Protein AF-A0A1D8P679-F1 (afdb_monomer_lite)

Structure (mmCIF, N/CA/C/O backbone):
data_AF-A0A1D8P679-F1
#
_entry.id   AF-A0A1D8P679-F1
#
loop_
_atom_site.group_PDB
_atom_site.id
_atom_site.type_symbol
_atom_site.label_atom_id
_atom_site.label_alt_id
_atom_site.label_comp_id
_atom_site.label_asym_id
_atom_site.label_entity_id
_atom_site.label_seq_id
_atom_site.pdbx_PDB_ins_code
_atom_site.Cartn_x
_atom_site.Cartn_y
_atom_site.Cartn_z
_atom_site.occupancy
_atom_site.B_iso_or_equiv
_atom_site.auth_seq_id
_atom_site.auth_comp_id
_atom_site.auth_asym_id
_atom_site.auth_atom_id
_atom_site.pdbx_PDB_model_num
ATOM 1 N N . MET A 1 1 ? 40.234 19.344 13.575 1.00 52.41 1 MET A N 1
ATOM 2 C CA . MET A 1 1 ? 39.144 19.488 14.568 1.00 52.41 1 MET A CA 1
ATOM 3 C C . MET A 1 1 ? 37.777 19.844 13.942 1.00 52.41 1 MET A C 1
ATOM 5 O O . MET A 1 1 ? 36.831 20.008 14.689 1.00 52.41 1 MET A O 1
ATOM 9 N N . LEU A 1 2 ? 37.634 19.907 12.603 1.00 52.41 2 LEU A N 1
ATOM 10 C CA . LEU A 1 2 ? 36.382 20.294 11.910 1.00 52.41 2 LEU A CA 1
ATOM 11 C C . LEU A 1 2 ? 35.470 19.113 11.501 1.00 52.41 2 LEU A C 1
ATOM 13 O O . LEU A 1 2 ? 34.272 19.292 11.296 1.00 52.41 2 LEU A O 1
ATOM 17 N N . LEU A 1 3 ? 36.013 17.895 11.392 1.00 52.56 3 LEU A N 1
ATOM 18 C CA . LEU A 1 3 ? 35.232 16.717 10.984 1.00 52.56 3 LEU A CA 1
ATOM 19 C C . LEU A 1 3 ? 34.296 16.217 12.100 1.00 52.56 3 LEU A C 1
ATOM 21 O O . LEU A 1 3 ? 33.147 15.879 11.842 1.00 52.56 3 LEU A O 1
ATOM 25 N N . ILE A 1 4 ? 34.772 16.212 13.350 1.00 55.81 4 ILE A N 1
ATOM 26 C CA . ILE A 1 4 ? 34.015 15.701 14.506 1.00 55.81 4 ILE A CA 1
ATOM 27 C C . ILE A 1 4 ? 32.828 16.617 14.840 1.00 55.81 4 ILE A C 1
ATOM 29 O O . ILE A 1 4 ? 31.747 16.127 15.151 1.00 55.81 4 ILE A O 1
ATOM 33 N N . SER A 1 5 ? 32.991 17.939 14.723 1.00 56.28 5 SER A N 1
ATOM 34 C CA . SER A 1 5 ? 31.893 18.892 14.935 1.00 56.28 5 SER A CA 1
ATOM 35 C C . SER A 1 5 ? 30.777 18.737 13.897 1.00 56.28 5 SER A C 1
ATOM 37 O O . SER A 1 5 ? 29.610 18.809 14.263 1.00 56.28 5 SER A O 1
ATOM 39 N N . SER A 1 6 ? 31.130 18.458 12.637 1.00 58.12 6 SER A N 1
ATOM 40 C CA . SER A 1 6 ? 30.176 18.312 11.524 1.00 58.12 6 SER A CA 1
ATOM 41 C C . SER A 1 6 ? 29.391 16.991 11.575 1.00 58.12 6 SER A C 1
ATOM 43 O O . SER A 1 6 ? 28.213 16.946 11.233 1.00 58.12 6 SER A O 1
ATOM 45 N N . ILE A 1 7 ? 30.017 15.905 12.048 1.00 63.03 7 ILE A N 1
ATOM 46 C CA . ILE A 1 7 ? 29.333 14.619 12.283 1.00 63.03 7 ILE A CA 1
ATOM 47 C C . ILE A 1 7 ? 28.370 14.730 13.473 1.00 63.03 7 ILE A C 1
ATOM 49 O O . ILE A 1 7 ? 27.254 14.211 13.427 1.00 63.03 7 ILE A O 1
ATOM 53 N N . ASN A 1 8 ? 28.777 15.444 14.526 1.00 63.94 8 ASN A N 1
ATOM 54 C CA . ASN A 1 8 ? 27.936 15.658 15.700 1.00 63.94 8 ASN A CA 1
ATOM 55 C C . ASN A 1 8 ? 26.718 16.543 15.392 1.00 63.94 8 ASN A C 1
ATOM 57 O O . ASN A 1 8 ? 25.642 16.250 15.910 1.00 63.94 8 ASN A O 1
ATOM 61 N N . SER A 1 9 ? 26.851 17.566 14.538 1.00 62.34 9 SER A N 1
ATOM 62 C CA . SER A 1 9 ? 25.707 18.383 14.107 1.00 62.34 9 SER A CA 1
ATOM 63 C C . SER A 1 9 ? 24.741 17.590 13.224 1.00 62.34 9 SER A C 1
ATOM 65 O O . SER A 1 9 ? 23.558 17.543 13.533 1.00 62.34 9 SER A O 1
ATOM 67 N N . PHE A 1 10 ? 25.238 16.844 12.227 1.00 71.44 10 PHE A N 1
ATOM 68 C CA . PHE A 1 10 ? 24.392 15.998 11.370 1.00 71.44 10 PHE A CA 1
ATOM 69 C C . PHE A 1 10 ? 23.606 14.946 12.172 1.00 71.44 10 PHE A C 1
ATOM 71 O O . PHE A 1 10 ? 22.424 14.712 11.930 1.00 71.44 10 PHE A O 1
ATOM 78 N N . SER A 1 11 ? 24.245 14.331 13.174 1.00 77.69 11 SER A N 1
ATOM 79 C CA . SER A 1 11 ? 23.588 13.374 14.071 1.00 77.69 11 SER A CA 1
ATOM 80 C C . SER A 1 11 ? 22.475 14.012 14.912 1.00 77.69 11 SER A C 1
ATOM 82 O O . SER A 1 11 ? 21.467 13.362 15.190 1.00 77.69 11 SER A O 1
ATOM 84 N N . GLN A 1 12 ? 22.639 15.271 15.330 1.00 77.00 12 GLN A N 1
ATOM 85 C CA . GLN A 1 12 ? 21.611 16.000 16.074 1.00 77.00 12 GLN A CA 1
ATOM 86 C C . GLN A 1 12 ? 20.456 16.442 15.174 1.00 77.00 12 GLN A C 1
ATOM 88 O O . GLN A 1 12 ? 19.304 16.238 15.553 1.00 77.00 12 GLN A O 1
ATOM 93 N N . ASP A 1 13 ? 20.753 16.950 13.978 1.00 85.31 13 ASP A N 1
ATOM 94 C CA . ASP A 1 13 ? 19.744 17.360 12.998 1.00 85.31 13 ASP A CA 1
ATOM 95 C C . ASP A 1 13 ? 18.873 16.170 12.579 1.00 85.31 13 ASP A C 1
ATOM 97 O O . ASP A 1 13 ? 17.646 16.256 12.582 1.00 85.31 13 ASP A O 1
ATOM 101 N N . PHE A 1 14 ? 19.486 15.008 12.335 1.00 84.81 14 PHE A N 1
ATOM 102 C CA . PHE A 1 14 ? 18.755 13.782 12.018 1.00 84.81 14 PHE A CA 1
ATOM 103 C C . PHE A 1 14 ? 17.828 13.337 13.160 1.00 84.81 14 PHE A C 1
ATOM 105 O O . PHE A 1 14 ? 16.678 12.973 12.922 1.00 84.81 14 PHE A O 1
ATOM 112 N N . LYS A 1 15 ? 18.289 13.411 14.416 1.00 88.31 15 LYS A N 1
ATOM 113 C CA . LYS A 1 15 ? 17.450 13.100 15.587 1.00 88.31 15 LYS A CA 1
ATOM 114 C C . LYS A 1 15 ? 16.290 14.081 15.740 1.00 88.31 15 LYS A C 1
ATOM 116 O O . LYS A 1 15 ? 15.195 13.661 16.106 1.00 88.31 15 LYS A O 1
ATOM 121 N N . ALA A 1 16 ? 16.519 15.366 15.473 1.00 88.94 16 ALA A N 1
ATOM 122 C CA . ALA A 1 16 ? 15.469 16.378 15.499 1.00 88.94 16 ALA A CA 1
ATOM 123 C C . ALA A 1 16 ? 14.417 16.111 14.411 1.00 88.94 16 ALA A C 1
ATOM 125 O O . ALA A 1 16 ? 13.231 16.079 14.724 1.00 88.94 16 ALA A O 1
ATOM 126 N N . MET A 1 17 ? 14.849 15.807 13.181 1.00 90.62 17 MET A N 1
ATOM 127 C CA . MET A 1 17 ? 13.956 15.435 12.078 1.00 90.62 17 MET A CA 1
ATOM 128 C C . MET A 1 17 ? 13.136 14.177 12.385 1.00 90.62 17 MET A C 1
ATOM 130 O O . MET A 1 17 ? 11.937 14.147 12.123 1.00 90.62 17 MET A O 1
ATOM 134 N N . GLN A 1 18 ? 13.755 13.142 12.965 1.00 88.88 18 GLN A N 1
ATOM 135 C CA . GLN A 1 18 ? 13.038 11.932 13.381 1.00 88.88 18 GLN A CA 1
ATOM 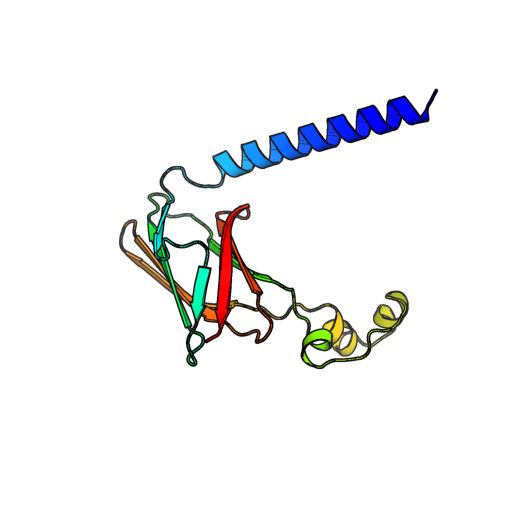136 C C . GLN A 1 18 ? 11.985 12.233 14.445 1.00 88.88 18 GLN A C 1
ATOM 138 O O . GLN A 1 18 ? 10.858 11.755 14.359 1.00 88.88 18 GLN A O 1
ATOM 143 N N . LYS A 1 19 ? 12.342 13.040 15.446 1.00 92.81 19 LYS A N 1
ATOM 144 C CA . LYS A 1 19 ? 11.415 13.425 16.506 1.00 92.81 19 LYS A CA 1
ATOM 145 C C . LYS A 1 19 ? 10.223 14.206 15.947 1.00 92.81 19 LYS A C 1
ATOM 147 O O . LYS A 1 19 ? 9.087 13.874 16.265 1.00 92.81 19 LYS A O 1
ATOM 152 N N . GLU A 1 20 ? 10.480 15.194 15.095 1.00 92.69 20 GLU A N 1
ATOM 153 C CA . GLU A 1 20 ? 9.439 15.981 14.426 1.00 92.69 20 GLU A CA 1
ATOM 154 C C . GLU A 1 20 ? 8.521 15.093 13.571 1.00 92.69 20 GLU A C 1
ATOM 156 O O . GLU A 1 20 ? 7.303 15.269 13.578 1.00 92.69 20 GLU A O 1
ATOM 161 N N . TYR A 1 21 ? 9.087 14.109 12.867 1.00 91.25 21 TYR A N 1
ATOM 162 C CA . TYR A 1 21 ? 8.316 13.137 12.094 1.00 91.25 21 TYR A CA 1
ATOM 163 C C . TYR A 1 21 ? 7.369 12.314 12.979 1.00 91.25 21 TYR A C 1
ATOM 165 O O . TYR A 1 21 ? 6.185 12.203 12.662 1.00 91.25 21 TYR A O 1
ATOM 173 N N . GLU A 1 22 ? 7.855 11.775 14.100 1.00 91.06 22 GLU A N 1
ATOM 174 C CA . GLU A 1 22 ? 7.030 10.988 15.026 1.00 91.06 22 GLU A CA 1
ATOM 175 C C . GLU A 1 22 ? 5.941 11.832 15.707 1.00 91.06 22 GLU A C 1
ATOM 177 O O . GLU A 1 22 ? 4.813 11.366 15.877 1.00 91.06 22 GLU A O 1
ATOM 182 N N . GLU A 1 23 ? 6.237 13.089 16.049 1.00 93.88 23 GLU A N 1
ATOM 183 C CA . GLU A 1 23 ? 5.246 14.029 16.590 1.00 93.88 23 GLU A CA 1
ATOM 184 C C . GLU A 1 23 ? 4.129 14.295 15.571 1.00 93.88 23 GLU A C 1
ATOM 186 O O . GLU A 1 23 ? 2.950 14.119 15.884 1.00 93.88 23 GLU A O 1
ATOM 191 N N . ARG A 1 24 ? 4.485 14.604 14.318 1.00 93.12 24 ARG A N 1
ATOM 192 C CA . ARG A 1 24 ? 3.499 14.814 13.248 1.00 93.12 24 ARG A CA 1
ATOM 193 C C . ARG A 1 24 ? 2.698 13.557 12.932 1.00 93.12 24 ARG A C 1
ATOM 195 O O . ARG A 1 24 ? 1.499 13.650 12.686 1.00 93.12 24 ARG A O 1
ATOM 202 N N . LYS A 1 25 ? 3.327 12.381 12.962 1.00 92.25 25 LYS A N 1
ATOM 203 C CA . LYS A 1 25 ? 2.645 11.093 12.790 1.00 92.25 25 LYS A CA 1
ATOM 204 C C . LYS A 1 25 ? 1.595 10.869 13.879 1.00 92.25 25 LYS A C 1
ATOM 206 O O . LYS A 1 25 ? 0.472 10.473 13.572 1.00 92.25 25 LYS A O 1
ATOM 211 N N . ALA A 1 26 ? 1.944 11.133 15.139 1.00 90.56 26 ALA A N 1
ATOM 212 C CA . ALA A 1 26 ? 1.036 10.970 16.273 1.00 90.56 26 ALA A CA 1
ATOM 213 C C . ALA A 1 26 ? -0.169 11.928 16.223 1.00 90.56 26 ALA A C 1
ATOM 215 O O . ALA A 1 26 ? -1.235 11.598 16.746 1.00 90.56 26 ALA A O 1
ATOM 216 N N . GLU A 1 27 ? -0.008 13.097 15.601 1.00 91.56 27 GLU A N 1
ATOM 217 C CA . GLU A 1 27 ? -1.092 14.050 15.345 1.00 91.56 27 GLU A CA 1
ATOM 218 C C . GLU A 1 27 ? -1.937 13.664 14.123 1.00 91.56 27 GLU A C 1
ATOM 220 O O . GLU A 1 27 ? -3.163 13.774 14.161 1.00 91.56 27 GLU A O 1
ATOM 225 N N . ALA A 1 28 ? -1.294 13.201 13.048 1.00 92.00 28 ALA A N 1
ATOM 226 C CA . ALA A 1 28 ? -1.943 12.902 11.777 1.00 92.00 28 ALA A CA 1
ATOM 227 C C . ALA A 1 28 ? -2.783 11.623 11.815 1.00 92.00 28 ALA A C 1
ATOM 229 O O . ALA A 1 28 ? -3.809 11.553 11.141 1.00 92.00 28 ALA A O 1
ATOM 230 N N . ILE A 1 29 ? -2.370 10.608 12.576 1.00 92.94 29 ILE A N 1
ATOM 231 C CA . ILE A 1 29 ? -3.108 9.349 12.692 1.00 92.94 29 ILE A CA 1
ATOM 232 C C . ILE A 1 29 ? -4.120 9.479 13.839 1.00 92.94 29 ILE A C 1
ATOM 234 O O . ILE A 1 29 ? -3.713 9.570 15.002 1.00 92.94 29 ILE A O 1
ATOM 238 N N . PRO A 1 30 ? -5.441 9.449 13.569 1.00 92.38 30 PRO A N 1
ATOM 239 C CA . PRO A 1 30 ? -6.428 9.613 14.626 1.00 92.38 30 PRO A CA 1
ATOM 240 C C . PRO A 1 30 ? -6.274 8.536 15.697 1.00 92.38 30 PRO A C 1
ATOM 242 O O . PRO A 1 30 ? -6.222 7.348 15.394 1.00 92.38 30 PRO A O 1
ATOM 245 N N . LYS A 1 31 ? -6.303 8.924 16.976 1.00 91.38 31 LYS A N 1
ATOM 246 C CA . LYS A 1 31 ? -6.208 7.976 18.108 1.00 91.38 31 LYS A CA 1
ATOM 247 C C . LYS A 1 31 ? -7.314 6.913 18.117 1.00 91.38 31 LYS A C 1
ATOM 249 O O . LYS A 1 31 ? -7.178 5.876 18.760 1.00 91.38 31 LYS A O 1
ATOM 254 N N . SER A 1 32 ? -8.430 7.195 17.445 1.00 92.56 32 SER A N 1
ATOM 255 C CA . SER A 1 32 ? -9.547 6.267 17.267 1.00 92.56 32 SER A CA 1
ATOM 256 C C . SER A 1 32 ? -9.305 5.227 16.170 1.00 92.56 32 SER A C 1
ATOM 258 O O . SER A 1 32 ? -10.037 4.241 16.132 1.00 92.56 32 SER A O 1
ATOM 260 N N . PHE A 1 33 ? -8.307 5.433 15.302 1.00 94.94 33 PHE A N 1
ATOM 261 C CA . PHE A 1 33 ? -8.000 4.551 14.187 1.00 94.94 33 PHE A CA 1
ATOM 262 C C . PHE A 1 33 ? -7.457 3.209 14.681 1.00 94.94 33 PHE A C 1
ATOM 264 O O . PHE A 1 33 ? -6.464 3.152 15.413 1.00 94.94 33 PHE A O 1
ATOM 271 N N . LYS A 1 34 ? -8.103 2.119 14.267 1.00 95.31 34 LYS A N 1
ATOM 272 C CA . LYS A 1 34 ? -7.653 0.752 14.537 1.00 95.31 34 LYS A CA 1
ATOM 273 C C . LYS A 1 34 ? -7.961 -0.152 13.357 1.00 95.31 34 LYS A C 1
ATOM 275 O O . LYS A 1 34 ? -9.013 -0.030 12.736 1.00 95.31 34 LYS A O 1
ATOM 280 N N . ILE A 1 35 ? -7.075 -1.108 13.115 1.00 96.31 35 ILE A N 1
ATOM 281 C CA . ILE A 1 35 ? -7.328 -2.218 12.197 1.00 96.31 35 ILE A CA 1
ATOM 282 C C . ILE A 1 35 ? -8.086 -3.305 12.960 1.00 96.31 35 ILE A C 1
ATOM 284 O O . ILE A 1 35 ? -7.710 -3.663 14.076 1.00 96.31 35 ILE A O 1
ATOM 288 N N . ILE A 1 36 ? -9.166 -3.795 12.362 1.00 96.31 36 ILE A N 1
ATOM 289 C CA . ILE A 1 36 ? -9.969 -4.923 12.845 1.00 96.31 36 ILE A CA 1
ATOM 290 C C . ILE A 1 36 ? -9.482 -6.213 12.176 1.00 96.31 36 ILE A C 1
ATOM 292 O O . ILE A 1 36 ? -9.319 -7.230 12.846 1.00 96.31 36 ILE A O 1
ATOM 296 N N . SER A 1 37 ? -9.227 -6.160 10.866 1.00 94.56 37 SER A N 1
ATOM 297 C CA . SER A 1 37 ? -8.736 -7.284 10.068 1.00 94.56 37 SER A CA 1
ATOM 298 C C . SER A 1 37 ? -7.845 -6.773 8.923 1.00 94.56 37 SER A C 1
ATOM 300 O O . SER A 1 37 ? -8.182 -5.746 8.335 1.00 94.56 37 SER A O 1
ATOM 302 N N . PRO A 1 38 ? -6.727 -7.440 8.592 1.00 92.62 38 PRO A N 1
ATOM 303 C CA . PRO A 1 38 ? -6.183 -8.622 9.265 1.00 92.62 38 PRO A CA 1
ATOM 304 C C . PRO A 1 38 ? -5.617 -8.290 10.658 1.00 92.62 38 PRO A C 1
ATOM 306 O O . PRO A 1 38 ? -5.118 -7.193 10.917 1.00 92.62 38 PRO A O 1
ATOM 309 N N . ILE A 1 39 ? -5.665 -9.268 11.564 1.00 90.75 39 ILE A N 1
ATOM 310 C CA . ILE A 1 39 ? -5.022 -9.164 12.888 1.00 90.75 39 ILE A CA 1
ATOM 311 C C . ILE A 1 39 ? -3.508 -9.390 12.766 1.00 90.75 39 ILE A C 1
ATOM 313 O O . ILE A 1 39 ? -2.716 -8.787 13.487 1.00 90.75 39 ILE A O 1
ATOM 317 N N . GLN A 1 40 ? -3.117 -10.266 11.843 1.00 91.50 40 GLN A N 1
ATOM 318 C CA . GLN A 1 40 ? -1.733 -10.655 11.597 1.00 91.50 40 GLN A CA 1
ATOM 319 C C . GLN A 1 40 ? -0.985 -9.558 10.824 1.00 91.50 40 GLN A C 1
ATOM 321 O O . GLN A 1 40 ? -1.589 -8.653 10.249 1.00 91.50 40 GLN A O 1
ATOM 326 N N . ASP A 1 41 ? 0.344 -9.641 10.805 1.00 92.19 41 ASP A N 1
ATOM 327 C CA . ASP A 1 41 ? 1.213 -8.702 10.076 1.00 92.19 41 ASP A CA 1
ATOM 328 C C . ASP A 1 41 ? 1.437 -9.124 8.613 1.00 92.19 41 ASP A C 1
ATOM 330 O O . ASP A 1 41 ? 2.356 -8.652 7.945 1.00 92.19 41 ASP A O 1
ATOM 334 N N . PHE A 1 42 ? 0.596 -10.026 8.106 1.00 94.00 42 PHE A N 1
ATOM 335 C CA . PHE A 1 42 ? 0.611 -10.477 6.724 1.00 94.00 42 PHE A CA 1
ATOM 336 C C . PHE A 1 42 ? -0.806 -10.632 6.167 1.00 94.00 42 PHE A C 1
ATOM 338 O O . PHE A 1 42 ? -1.773 -10.780 6.916 1.00 94.00 42 PHE A O 1
ATOM 345 N N . ILE A 1 43 ? -0.899 -10.603 4.842 1.00 94.25 43 ILE A N 1
ATOM 346 C CA . ILE A 1 43 ? -2.089 -10.917 4.059 1.00 94.25 43 ILE A CA 1
ATOM 347 C C . ILE A 1 43 ? -1.788 -12.180 3.250 1.00 94.25 43 ILE A C 1
ATOM 349 O O . ILE A 1 43 ? -0.799 -12.220 2.516 1.00 94.25 43 ILE A O 1
ATOM 353 N N . LEU A 1 44 ? -2.652 -13.187 3.382 1.00 91.06 44 LEU A N 1
ATOM 354 C CA . LEU A 1 44 ? -2.715 -14.314 2.452 1.00 91.06 44 LEU A CA 1
ATOM 355 C C . LEU A 1 44 ? -3.541 -13.884 1.244 1.00 91.06 44 LEU A C 1
ATOM 357 O O . LEU A 1 44 ? -4.636 -13.340 1.406 1.00 91.06 44 LEU A O 1
ATOM 361 N N . VAL A 1 45 ? -2.995 -14.098 0.056 1.00 91.44 45 VAL A N 1
ATOM 362 C CA . VAL A 1 45 ? -3.598 -13.696 -1.207 1.00 91.44 45 VAL A CA 1
ATOM 363 C C . VAL A 1 45 ? -3.726 -14.936 -2.078 1.00 91.44 45 VAL A C 1
ATOM 365 O O . VAL A 1 45 ? -2.718 -15.510 -2.479 1.00 91.44 45 VAL A O 1
ATOM 368 N N . ASP A 1 46 ? -4.967 -15.323 -2.355 1.00 90.31 46 ASP A N 1
ATOM 369 C CA . ASP A 1 46 ? -5.291 -16.478 -3.193 1.00 90.31 46 ASP A CA 1
ATOM 370 C C . ASP A 1 46 ? -5.118 -16.178 -4.698 1.00 90.31 46 ASP A C 1
ATOM 372 O O . ASP A 1 46 ? -4.729 -15.077 -5.107 1.00 90.31 46 ASP A O 1
ATOM 376 N N . GLU A 1 47 ? -5.480 -17.144 -5.547 1.00 89.75 47 GLU A N 1
ATOM 377 C CA . GLU A 1 47 ? -5.422 -17.025 -7.011 1.00 89.75 47 GLU A CA 1
ATOM 378 C C . GLU A 1 47 ? -6.222 -15.830 -7.572 1.00 89.75 47 GLU A C 1
ATOM 380 O O . GLU A 1 47 ? -5.907 -15.315 -8.649 1.00 89.75 47 GLU A O 1
ATOM 385 N N . THR A 1 48 ? -7.248 -15.342 -6.860 1.00 92.69 48 THR A N 1
ATOM 386 C CA . THR A 1 48 ? -8.018 -14.152 -7.276 1.00 92.69 48 THR A CA 1
ATOM 387 C C . THR A 1 48 ? -7.226 -12.861 -7.094 1.00 92.69 48 THR A C 1
ATOM 389 O O . THR A 1 48 ? -7.534 -11.828 -7.702 1.00 92.69 48 THR A O 1
ATOM 392 N N . ARG A 1 49 ? -6.173 -12.932 -6.280 1.00 93.94 49 ARG A N 1
ATOM 393 C CA . ARG A 1 49 ? -5.286 -11.843 -5.899 1.00 93.94 49 ARG A CA 1
ATOM 394 C C . ARG A 1 49 ? -5.962 -10.727 -5.118 1.00 93.94 49 ARG A C 1
ATOM 396 O O . ARG A 1 49 ? -5.467 -9.600 -5.107 1.00 93.94 49 ARG A O 1
ATOM 403 N N . THR A 1 50 ? -7.101 -11.010 -4.494 1.00 95.25 50 THR A N 1
ATOM 404 C CA . THR A 1 50 ? -7.874 -10.019 -3.744 1.00 95.25 50 THR A CA 1
ATOM 405 C C . THR A 1 50 ? -7.709 -10.192 -2.242 1.00 95.25 50 THR A C 1
ATOM 407 O O . THR A 1 50 ? -7.452 -11.284 -1.746 1.00 95.25 50 THR A O 1
ATOM 410 N N . PHE A 1 51 ? -7.829 -9.091 -1.506 1.00 95.56 51 PHE A N 1
ATOM 411 C CA . PHE A 1 51 ? -7.815 -9.097 -0.050 1.00 95.56 51 PHE A CA 1
ATOM 412 C C . PHE A 1 51 ? -8.666 -7.958 0.509 1.00 95.56 51 PHE A C 1
ATOM 414 O O . PHE A 1 51 ? -9.027 -7.009 -0.193 1.00 95.56 51 PHE A O 1
ATOM 421 N N . THR A 1 52 ? -8.994 -8.065 1.795 1.00 96.56 52 THR A N 1
ATOM 422 C CA . THR A 1 52 ? -9.824 -7.089 2.506 1.00 96.56 52 THR A CA 1
ATOM 423 C C . THR A 1 52 ? -9.095 -6.559 3.733 1.00 96.56 52 THR A C 1
ATOM 425 O O . THR A 1 52 ? -8.520 -7.335 4.497 1.00 96.56 52 THR A O 1
ATOM 428 N N . ILE A 1 53 ? -9.153 -5.243 3.943 1.00 97.06 53 ILE A N 1
ATOM 429 C CA . ILE A 1 53 ? -8.736 -4.595 5.190 1.00 97.06 53 ILE A CA 1
ATOM 430 C C . ILE A 1 53 ? -9.966 -3.960 5.831 1.00 97.06 53 ILE A C 1
ATOM 432 O O . ILE A 1 53 ? -10.613 -3.097 5.241 1.00 97.06 53 ILE A O 1
ATOM 436 N N . GLU A 1 54 ? -10.266 -4.360 7.061 1.00 97.12 54 GLU A N 1
ATOM 437 C CA . GLU A 1 54 ? -11.320 -3.772 7.877 1.00 97.12 54 GLU A CA 1
ATOM 438 C C . GLU A 1 54 ? -10.721 -2.911 8.984 1.00 97.12 54 GLU A C 1
ATOM 440 O O . GLU A 1 54 ? -9.813 -3.326 9.706 1.00 97.12 54 GLU A O 1
ATOM 445 N N . MET A 1 55 ? -11.259 -1.709 9.147 1.00 96.31 55 MET A N 1
ATOM 446 C CA . MET A 1 55 ? -10.776 -0.696 10.077 1.00 96.31 55 MET A CA 1
ATOM 447 C C . MET A 1 55 ? -11.944 -0.017 10.785 1.00 96.31 55 MET A C 1
ATOM 449 O O . MET A 1 55 ? -13.083 -0.034 10.318 1.00 96.31 55 MET A O 1
ATOM 453 N N . VAL A 1 56 ? -11.641 0.632 11.904 1.00 96.25 56 VAL A N 1
ATOM 454 C CA . VAL A 1 56 ? -12.540 1.562 12.585 1.00 96.25 56 VAL A CA 1
ATOM 455 C C . VAL A 1 56 ? -11.854 2.909 12.758 1.00 96.25 56 VAL A C 1
ATOM 457 O O . VAL A 1 56 ? -10.694 2.969 13.159 1.00 96.25 56 VAL A O 1
ATOM 460 N N . CYS A 1 57 ? -12.570 3.993 12.474 1.00 93.69 57 CYS A N 1
ATOM 461 C CA . CYS A 1 57 ? -12.133 5.354 12.746 1.00 93.69 57 CYS A CA 1
ATOM 462 C C . CYS A 1 57 ? -13.338 6.260 13.017 1.00 93.69 57 CYS A C 1
ATOM 464 O O . CYS A 1 57 ? -14.355 6.173 12.336 1.00 93.69 57 CYS A O 1
ATOM 466 N N . LEU A 1 58 ? -13.225 7.136 14.017 1.00 91.00 58 LEU A N 1
ATOM 467 C CA . LEU A 1 58 ? -14.264 8.135 14.306 1.00 91.00 58 LEU A CA 1
ATOM 468 C C . LEU A 1 58 ? -14.115 9.409 13.467 1.00 91.00 58 LEU A C 1
ATOM 470 O O . LEU A 1 58 ? -15.041 10.212 13.423 1.00 91.00 58 LEU A O 1
ATOM 474 N N . ASP A 1 59 ? -12.954 9.613 12.846 1.00 87.38 59 ASP A N 1
ATOM 475 C CA . ASP A 1 59 ? -12.703 10.777 12.007 1.00 87.38 59 ASP A CA 1
ATOM 476 C C . ASP A 1 59 ? -13.215 10.507 10.578 1.00 87.38 59 ASP A C 1
ATOM 478 O O . ASP A 1 59 ? -12.743 9.573 9.921 1.00 87.38 59 ASP A O 1
ATOM 482 N N . PRO A 1 60 ? -14.185 11.289 10.072 1.00 78.06 60 PRO A N 1
ATOM 483 C CA . PRO A 1 60 ? -14.718 11.096 8.726 1.00 78.06 60 PRO A CA 1
ATOM 484 C C . PRO A 1 60 ? -13.730 11.486 7.612 1.00 78.06 60 PRO A C 1
ATOM 486 O O . PRO A 1 60 ? -13.892 11.026 6.477 1.00 78.06 60 PRO A O 1
ATOM 489 N N . ASN A 1 61 ? -12.712 12.299 7.916 1.00 85.19 61 ASN A N 1
ATOM 490 C CA . ASN A 1 61 ? -11.824 12.933 6.936 1.00 85.19 61 ASN A CA 1
ATOM 491 C C . ASN A 1 61 ? -10.481 12.214 6.755 1.00 85.19 61 ASN A C 1
ATOM 493 O O . ASN A 1 61 ? -9.529 12.810 6.252 1.00 85.19 61 ASN A O 1
ATOM 497 N N . ILE A 1 62 ? -10.381 10.940 7.140 1.00 89.75 62 ILE A N 1
ATOM 498 C CA . ILE A 1 62 ? -9.127 10.207 6.965 1.00 89.75 62 ILE A CA 1
ATOM 499 C C . ILE A 1 62 ? -8.844 9.889 5.497 1.00 89.75 62 ILE A C 1
ATOM 501 O O . ILE A 1 62 ? -9.720 9.427 4.755 1.00 89.75 62 ILE A O 1
ATOM 505 N N . SER A 1 63 ? -7.589 10.094 5.111 1.00 92.62 63 SER A N 1
ATOM 506 C CA . SER A 1 63 ? -7.008 9.574 3.881 1.00 92.62 63 SER A CA 1
ATOM 507 C C . SER A 1 63 ? -6.337 8.236 4.169 1.00 92.62 63 SER A C 1
ATOM 509 O O . SER A 1 63 ? -5.578 8.124 5.135 1.00 92.62 63 SER A O 1
ATOM 511 N N . ILE A 1 64 ? -6.620 7.237 3.334 1.00 94.00 64 ILE A N 1
ATOM 512 C CA . ILE A 1 64 ? -6.031 5.900 3.417 1.00 94.00 64 ILE A CA 1
ATOM 513 C C . ILE A 1 64 ? -5.374 5.590 2.081 1.00 94.00 64 ILE A C 1
ATOM 515 O O . ILE A 1 64 ? -6.005 5.736 1.034 1.00 94.00 64 ILE A O 1
ATOM 519 N N . LEU A 1 65 ? -4.125 5.140 2.125 1.00 94.50 65 LEU A N 1
ATOM 520 C CA . LEU A 1 65 ? -3.359 4.754 0.950 1.00 94.50 65 LEU A CA 1
ATOM 521 C C . LEU A 1 65 ? -2.686 3.400 1.183 1.00 94.50 65 LEU A C 1
ATOM 523 O O . LEU A 1 65 ? -2.214 3.112 2.282 1.00 94.50 65 LEU A O 1
ATOM 527 N N . LEU A 1 66 ? -2.651 2.577 0.135 1.00 95.06 66 LEU A N 1
ATOM 528 C CA . LEU A 1 66 ? -1.923 1.312 0.109 1.00 95.06 66 LEU A CA 1
ATOM 529 C C . LEU A 1 66 ? -0.734 1.457 -0.842 1.00 95.06 66 LEU A C 1
ATOM 531 O O . LEU A 1 66 ? -0.928 1.700 -2.034 1.00 95.06 66 LEU A O 1
ATOM 535 N N . LEU A 1 67 ? 0.486 1.322 -0.323 1.00 92.19 67 LEU A N 1
ATOM 536 C CA . LEU A 1 67 ? 1.721 1.430 -1.105 1.00 92.19 67 LEU A CA 1
ATOM 537 C C . LEU A 1 67 ? 2.469 0.105 -1.085 1.00 92.19 67 LEU A C 1
ATOM 539 O O . LEU A 1 67 ? 2.988 -0.282 -0.045 1.00 92.19 67 LEU A O 1
ATOM 543 N N . GLY A 1 68 ? 2.508 -0.590 -2.220 1.00 92.69 68 GLY A N 1
ATOM 544 C CA . GLY A 1 68 ? 3.183 -1.882 -2.341 1.00 92.69 68 GLY A CA 1
ATOM 545 C C . GLY A 1 68 ? 4.669 -1.775 -2.682 1.00 92.69 68 GLY A C 1
ATOM 546 O O . GLY A 1 68 ? 5.086 -0.867 -3.402 1.00 92.69 68 GLY A O 1
ATOM 547 N N . PHE A 1 69 ? 5.434 -2.745 -2.187 1.00 90.75 69 PHE A N 1
ATOM 548 C CA . PHE A 1 69 ? 6.876 -2.888 -2.344 1.00 90.75 69 PHE A CA 1
ATOM 549 C C . PHE A 1 69 ? 7.231 -4.333 -2.734 1.00 90.75 69 PHE A C 1
ATOM 551 O O . PHE A 1 69 ? 6.547 -5.257 -2.293 1.00 90.75 69 PHE A O 1
ATOM 558 N N . P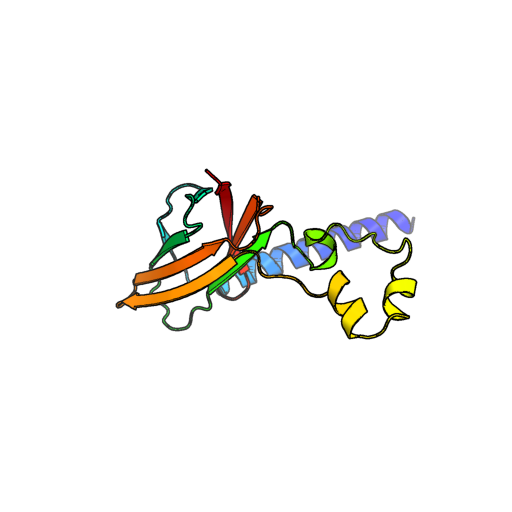RO A 1 70 ? 8.308 -4.552 -3.506 1.00 89.75 70 PRO A N 1
ATOM 559 C CA . PRO A 1 70 ? 9.157 -3.546 -4.138 1.00 89.75 70 PRO A CA 1
ATOM 560 C C . PRO A 1 70 ? 8.409 -2.708 -5.183 1.00 89.75 70 PRO A C 1
ATOM 562 O O . PRO A 1 70 ? 7.394 -3.116 -5.749 1.00 89.75 70 PRO A O 1
ATOM 565 N N . TYR A 1 71 ? 8.918 -1.499 -5.416 1.00 86.06 71 TYR A N 1
ATOM 566 C CA . TYR A 1 71 ? 8.397 -0.624 -6.456 1.00 86.06 71 TYR A CA 1
ATOM 567 C C . TYR A 1 71 ? 8.745 -1.181 -7.834 1.00 86.06 71 TYR A C 1
ATOM 569 O O . TYR A 1 71 ? 9.919 -1.359 -8.164 1.00 86.06 71 TYR A O 1
ATOM 577 N N . GLU A 1 72 ? 7.728 -1.391 -8.662 1.00 86.19 72 GLU A N 1
ATOM 578 C CA . GLU A 1 72 ? 7.916 -1.850 -10.031 1.00 86.19 72 GLU A CA 1
ATOM 579 C C . GLU A 1 72 ? 7.704 -0.722 -11.033 1.00 86.19 72 GLU A C 1
ATOM 581 O O . GLU A 1 72 ? 6.836 0.135 -10.884 1.00 86.19 72 GLU A O 1
ATOM 586 N N . THR A 1 73 ? 8.494 -0.749 -12.099 1.00 89.31 73 THR A N 1
ATOM 587 C CA . THR A 1 73 ? 8.275 0.052 -13.307 1.00 89.31 73 THR A CA 1
ATOM 588 C C . THR A 1 73 ? 7.998 -0.889 -14.469 1.00 89.31 73 THR A C 1
ATOM 590 O O . THR A 1 73 ? 8.191 -2.102 -14.353 1.00 89.31 73 THR A O 1
ATOM 593 N N . TYR A 1 74 ? 7.587 -0.351 -15.617 1.00 86.19 74 TYR A N 1
ATOM 594 C CA . TYR A 1 74 ? 7.469 -1.163 -16.829 1.00 86.19 74 TYR A CA 1
ATOM 595 C C . TYR A 1 74 ? 8.794 -1.867 -17.155 1.00 86.19 74 TYR A C 1
ATOM 597 O O . TYR A 1 74 ? 8.802 -3.053 -17.465 1.00 86.19 74 TYR A O 1
ATOM 605 N N . ALA A 1 75 ? 9.919 -1.159 -17.041 1.00 86.88 75 ALA A N 1
ATOM 606 C CA . ALA A 1 75 ? 11.238 -1.708 -17.312 1.00 86.88 75 ALA A CA 1
ATOM 607 C C . ALA A 1 75 ? 11.558 -2.894 -16.397 1.00 86.88 75 ALA A C 1
ATOM 609 O O . ALA A 1 75 ? 11.954 -3.943 -16.895 1.00 86.88 75 ALA A O 1
ATOM 610 N N . THR A 1 76 ? 11.308 -2.760 -15.092 1.00 86.19 76 THR A N 1
ATOM 611 C CA . THR A 1 76 ? 11.502 -3.854 -14.129 1.00 86.19 76 THR A CA 1
ATOM 612 C C . THR A 1 76 ? 10.604 -5.046 -14.458 1.00 86.19 76 THR A C 1
ATOM 614 O O . THR A 1 76 ? 11.090 -6.165 -14.577 1.00 86.19 76 THR A O 1
ATOM 617 N N . LYS A 1 77 ? 9.308 -4.805 -14.689 1.00 84.31 77 LYS A N 1
ATOM 618 C CA . LYS A 1 77 ? 8.322 -5.858 -14.968 1.00 84.31 77 LYS A CA 1
ATOM 619 C C . LYS A 1 77 ? 8.614 -6.630 -16.259 1.00 84.31 77 LYS A C 1
ATOM 621 O O . LYS A 1 77 ? 8.326 -7.818 -16.352 1.00 84.31 77 LYS A O 1
ATOM 626 N N . HIS A 1 78 ? 9.170 -5.955 -17.262 1.00 86.94 78 HIS A N 1
ATOM 627 C CA . HIS A 1 78 ? 9.487 -6.539 -18.565 1.00 86.94 78 HIS A CA 1
ATOM 628 C C . HIS A 1 78 ? 10.969 -6.904 -18.726 1.00 86.94 78 HIS A C 1
ATOM 630 O O . HIS A 1 78 ? 11.392 -7.190 -19.845 1.00 86.94 78 HIS A O 1
ATOM 636 N N . ASN A 1 79 ? 11.747 -6.910 -17.634 1.00 86.44 79 ASN A N 1
ATOM 637 C CA . ASN A 1 79 ? 13.182 -7.213 -17.631 1.00 86.44 79 ASN A CA 1
ATOM 638 C C . ASN A 1 79 ? 13.971 -6.420 -18.691 1.00 86.44 79 ASN A C 1
ATOM 640 O O . ASN A 1 79 ? 14.859 -6.958 -19.353 1.00 86.44 79 ASN A O 1
ATOM 644 N N . LEU A 1 80 ? 13.624 -5.145 -18.886 1.00 88.12 80 LEU A N 1
ATOM 645 C CA . LEU A 1 80 ? 14.363 -4.277 -19.794 1.00 88.12 80 LEU A CA 1
ATOM 646 C C . LEU A 1 80 ? 15.732 -3.960 -19.198 1.00 88.12 80 LEU A C 1
ATOM 648 O O . LEU A 1 80 ? 15.842 -3.588 -18.027 1.00 88.12 80 LEU A O 1
ATOM 652 N N . GLU A 1 81 ? 16.766 -4.061 -20.028 1.00 86.56 81 GLU A N 1
ATOM 653 C CA . GLU A 1 81 ? 18.114 -3.666 -19.646 1.00 86.56 81 GLU A CA 1
ATOM 654 C C . GLU A 1 81 ? 18.125 -2.173 -19.316 1.00 86.56 81 GLU A C 1
ATOM 656 O O . GLU A 1 81 ? 17.758 -1.320 -20.131 1.00 86.56 81 GLU A O 1
ATOM 661 N N . ARG A 1 82 ? 18.488 -1.857 -18.073 1.00 82.00 82 ARG A N 1
ATOM 662 C CA . ARG A 1 82 ? 18.603 -0.474 -17.634 1.00 82.00 82 ARG A CA 1
ATOM 663 C C . ARG A 1 82 ? 19.926 0.086 -18.158 1.00 82.00 82 ARG A C 1
ATOM 665 O O . ARG A 1 82 ? 20.958 -0.537 -17.907 1.00 82.00 82 ARG A O 1
ATOM 672 N N . PRO A 1 83 ? 19.922 1.257 -18.817 1.00 84.44 83 PRO A N 1
ATOM 673 C CA . PRO A 1 83 ? 21.161 1.941 -19.162 1.00 84.44 83 PRO A CA 1
ATOM 674 C C . PRO A 1 83 ? 22.044 2.128 -17.925 1.00 84.44 83 PRO A C 1
ATOM 676 O O . PRO A 1 83 ? 21.537 2.383 -16.827 1.00 84.44 83 PRO A O 1
ATOM 679 N N . ALA A 1 84 ? 23.359 2.003 -18.100 1.00 82.06 84 ALA A N 1
ATOM 680 C CA . ALA A 1 84 ? 24.314 2.120 -16.997 1.00 82.06 84 ALA A CA 1
ATOM 681 C C . ALA A 1 84 ? 24.295 3.521 -16.357 1.00 82.06 84 ALA A C 1
ATOM 683 O O . ALA A 1 84 ? 24.598 3.662 -15.172 1.00 82.06 84 ALA A O 1
ATOM 684 N N . ASP A 1 85 ? 23.901 4.535 -17.130 1.00 86.56 85 ASP A N 1
ATOM 685 C CA . ASP A 1 85 ? 23.788 5.923 -16.701 1.00 86.56 85 ASP A CA 1
ATOM 686 C C . ASP A 1 85 ? 22.341 6.425 -16.832 1.00 86.56 85 ASP A C 1
ATOM 688 O O . ASP A 1 85 ? 21.669 6.251 -17.851 1.00 86.56 85 ASP A O 1
ATOM 692 N N . VAL A 1 86 ? 21.858 7.100 -15.791 1.00 85.88 86 VAL A N 1
ATOM 693 C CA . VAL A 1 86 ? 20.541 7.743 -15.781 1.00 85.88 86 VAL A CA 1
ATOM 694 C C . VAL A 1 86 ? 20.468 8.869 -16.821 1.00 85.88 86 VAL A C 1
ATOM 696 O O . VAL A 1 86 ? 19.400 9.092 -17.394 1.00 85.88 86 VAL A O 1
ATOM 699 N N . GLU A 1 87 ? 21.583 9.542 -17.128 1.00 89.38 87 GLU A N 1
ATOM 700 C CA . GLU A 1 87 ? 21.633 10.563 -18.182 1.00 89.38 87 GLU A CA 1
ATOM 701 C C . GLU A 1 87 ? 21.277 10.006 -19.564 1.00 89.38 87 GLU A C 1
ATOM 703 O O . GLU A 1 87 ? 20.736 10.730 -20.403 1.00 89.38 87 GLU A O 1
ATOM 708 N N . GLU A 1 88 ? 21.540 8.723 -19.821 1.00 88.25 88 GLU A N 1
ATOM 709 C CA . GLU A 1 88 ? 21.153 8.079 -21.077 1.00 88.25 88 GLU A CA 1
ATOM 710 C C . GLU A 1 88 ? 19.642 7.897 -21.179 1.00 88.25 88 GLU A C 1
ATOM 712 O O . GLU A 1 88 ? 19.079 8.078 -22.258 1.00 88.25 88 GLU A O 1
ATOM 717 N N . ILE A 1 89 ? 18.969 7.642 -20.054 1.00 86.75 89 ILE A N 1
ATOM 718 C CA . ILE A 1 89 ? 17.509 7.554 -20.013 1.00 86.75 89 ILE A CA 1
ATOM 719 C C . ILE A 1 89 ? 16.911 8.909 -20.405 1.00 86.75 89 ILE A C 1
ATOM 721 O O . ILE A 1 89 ? 16.043 8.961 -21.269 1.00 86.75 89 ILE A O 1
ATOM 725 N N . TYR A 1 90 ? 17.421 10.023 -19.872 1.00 89.75 90 TYR A N 1
ATOM 726 C CA . TYR A 1 90 ? 16.908 11.365 -20.190 1.00 89.75 90 TYR A CA 1
ATOM 727 C C . TYR A 1 90 ? 17.094 11.798 -21.653 1.00 89.75 90 TYR A C 1
ATOM 729 O O . TYR A 1 90 ? 16.429 12.736 -22.097 1.00 89.75 90 TYR A O 1
ATOM 737 N N . LYS A 1 91 ? 17.959 11.121 -22.418 1.00 92.19 91 LYS A N 1
ATOM 738 C CA . LYS A 1 91 ? 18.125 11.355 -23.863 1.00 92.19 91 LYS A CA 1
ATOM 739 C C . LYS A 1 91 ? 17.049 10.656 -24.704 1.00 92.19 91 LYS A C 1
ATOM 741 O O . LYS A 1 91 ?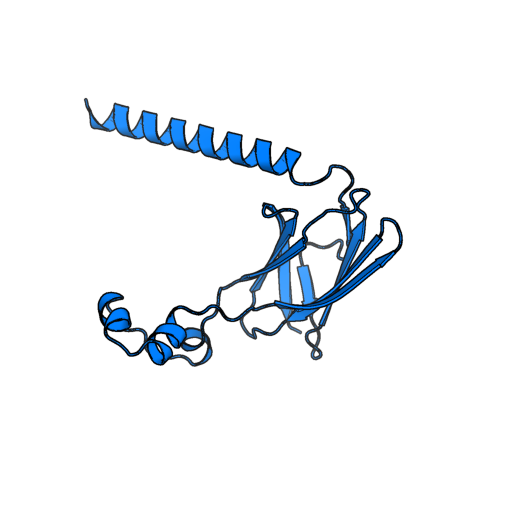 16.910 10.973 -25.884 1.00 92.19 91 LYS A O 1
ATOM 746 N N . LEU A 1 92 ? 16.293 9.718 -24.126 1.00 89.31 92 LEU A N 1
ATOM 747 C CA . LEU A 1 92 ? 15.226 8.990 -24.814 1.00 89.31 92 LEU A CA 1
ATOM 748 C C . LEU A 1 92 ? 13.967 9.859 -24.998 1.00 89.31 92 LEU A C 1
ATOM 750 O O . LEU A 1 92 ? 13.766 10.824 -24.262 1.00 89.31 92 LEU A O 1
ATOM 754 N N . PRO A 1 93 ? 13.063 9.514 -25.930 1.00 93.00 93 PRO A N 1
ATOM 755 C CA . PRO A 1 93 ? 11.727 10.104 -25.978 1.00 93.00 93 PRO A CA 1
ATOM 756 C C . PRO A 1 93 ? 10.960 9.890 -24.665 1.00 93.00 93 PRO A C 1
ATOM 758 O O . PRO A 1 93 ? 11.136 8.871 -24.000 1.00 93.00 93 PRO A O 1
ATOM 761 N N . ALA A 1 94 ?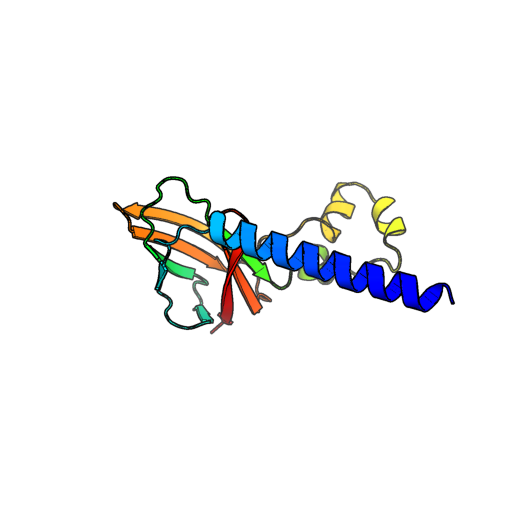 10.058 10.811 -24.314 1.00 91.12 94 ALA A N 1
ATOM 762 C CA . ALA A 1 94 ? 9.320 10.770 -23.045 1.00 91.12 94 ALA A CA 1
ATOM 763 C C . ALA A 1 94 ? 8.570 9.442 -22.803 1.00 91.12 94 ALA A C 1
ATOM 765 O O . ALA A 1 94 ? 8.523 8.950 -21.678 1.00 91.12 94 ALA A O 1
ATOM 766 N N . GLU A 1 95 ? 8.015 8.832 -23.853 1.00 89.00 95 GLU A N 1
ATOM 767 C CA . GLU A 1 95 ? 7.337 7.532 -23.759 1.00 89.00 95 GLU A CA 1
ATOM 768 C C . GLU A 1 95 ? 8.284 6.398 -23.337 1.00 89.00 95 GLU A C 1
ATOM 770 O O . GLU A 1 95 ? 7.905 5.544 -22.537 1.00 89.00 95 GLU A O 1
ATOM 775 N N . GLU A 1 96 ? 9.530 6.420 -23.811 1.00 90.12 96 GLU A N 1
ATOM 776 C CA . GLU A 1 96 ? 10.563 5.450 -23.441 1.00 90.12 96 GLU A CA 1
ATOM 777 C C . GLU A 1 96 ? 11.121 5.738 -22.043 1.00 90.12 96 GLU A C 1
ATOM 779 O O . GLU A 1 96 ? 11.278 4.816 -21.248 1.00 90.12 96 GLU A O 1
ATOM 784 N N . GLN A 1 97 ? 11.320 7.013 -21.684 1.00 90.56 97 GLN A N 1
ATOM 785 C CA . GLN A 1 97 ? 11.698 7.406 -20.318 1.00 90.56 97 GLN A CA 1
ATOM 786 C C . GLN A 1 97 ? 10.695 6.893 -19.283 1.00 90.56 97 GLN A C 1
ATOM 788 O O . GLN A 1 97 ? 11.071 6.352 -18.240 1.00 90.56 97 GLN A O 1
ATOM 793 N N . ASN A 1 98 ? 9.402 7.019 -19.592 1.00 91.69 98 ASN A N 1
ATOM 794 C CA . ASN A 1 98 ? 8.329 6.584 -18.708 1.00 91.69 98 ASN A CA 1
ATOM 795 C C . ASN A 1 98 ? 8.409 5.093 -18.380 1.00 91.69 98 ASN A C 1
ATOM 797 O O . ASN A 1 98 ? 8.008 4.711 -17.283 1.00 91.69 98 ASN A O 1
ATOM 801 N N . LYS A 1 99 ? 8.966 4.254 -19.262 1.00 90.44 99 LYS A N 1
ATOM 802 C CA . LYS A 1 99 ? 9.131 2.829 -18.959 1.00 90.44 99 LYS A CA 1
ATOM 803 C C . LYS A 1 99 ? 10.038 2.596 -17.748 1.00 90.44 99 LYS A C 1
ATOM 805 O O . LYS A 1 99 ? 9.803 1.649 -17.005 1.00 90.44 99 LYS A O 1
ATOM 810 N N . PHE A 1 100 ? 11.026 3.463 -17.526 1.00 88.62 100 PHE A N 1
ATOM 811 C CA . PHE A 1 100 ? 12.021 3.333 -16.455 1.00 88.62 100 PHE A CA 1
ATOM 812 C C . PHE A 1 100 ? 11.683 4.107 -15.180 1.00 88.62 100 PHE A C 1
ATOM 814 O O . PHE A 1 100 ? 12.210 3.775 -14.121 1.00 88.62 100 PHE A O 1
ATOM 821 N N . PHE A 1 101 ? 10.844 5.144 -15.266 1.00 88.00 101 PHE A N 1
ATOM 822 C CA . PHE A 1 101 ? 10.540 6.012 -14.120 1.00 88.00 101 PHE A CA 1
ATOM 823 C C . PHE A 1 101 ? 9.108 5.888 -13.607 1.00 88.00 101 PHE A C 1
ATOM 825 O O . PHE A 1 101 ? 8.860 6.137 -12.428 1.00 88.00 101 PHE A O 1
ATOM 832 N N . LYS A 1 102 ? 8.148 5.529 -14.467 1.00 87.38 102 LYS A N 1
ATOM 833 C CA . LYS A 1 102 ? 6.748 5.461 -14.059 1.00 87.38 102 LYS A CA 1
ATOM 834 C C . LYS A 1 102 ? 6.519 4.201 -13.234 1.00 87.38 102 LYS A C 1
ATOM 836 O O . LYS A 1 102 ? 6.622 3.086 -13.748 1.00 87.38 102 LYS A O 1
ATOM 841 N N . LEU A 1 103 ? 6.175 4.408 -11.967 1.00 87.81 103 LEU A N 1
ATOM 842 C CA . LEU A 1 103 ? 5.791 3.335 -11.064 1.00 87.81 103 LEU A CA 1
ATOM 843 C C . LEU A 1 103 ? 4.460 2.720 -11.500 1.00 87.81 103 LEU A C 1
ATOM 845 O O . LEU A 1 103 ? 3.499 3.426 -11.819 1.00 87.81 103 LEU A O 1
ATOM 849 N N . ILE A 1 104 ? 4.424 1.396 -11.502 1.00 85.56 104 ILE A N 1
ATOM 850 C CA . ILE A 1 104 ? 3.216 0.599 -11.648 1.00 85.56 104 ILE A CA 1
ATOM 851 C C . ILE A 1 104 ? 2.711 0.329 -10.227 1.00 85.56 104 ILE A C 1
ATOM 853 O O . ILE A 1 104 ? 3.471 -0.205 -9.419 1.00 85.56 104 ILE A O 1
ATOM 857 N N . PRO A 1 105 ? 1.463 0.697 -9.888 1.00 85.50 105 PRO A N 1
ATOM 858 C CA . PRO A 1 105 ? 0.895 0.352 -8.593 1.00 85.50 105 PRO A CA 1
ATOM 859 C C . PRO A 1 105 ? 0.891 -1.164 -8.415 1.00 85.50 105 PRO A C 1
ATOM 861 O O . PRO A 1 105 ? 0.367 -1.869 -9.278 1.00 85.50 105 PRO A O 1
ATOM 864 N N . SER A 1 106 ? 1.452 -1.645 -7.307 1.00 92.12 106 SER A N 1
ATOM 865 C CA . SER A 1 106 ? 1.469 -3.069 -6.941 1.00 92.12 106 SER A CA 1
ATOM 866 C C . SER A 1 106 ? 0.174 -3.522 -6.251 1.00 92.12 106 SER A C 1
ATOM 868 O O . SER A 1 106 ? -0.089 -4.721 -6.143 1.00 92.12 106 SER A O 1
ATOM 870 N N . ILE A 1 107 ? -0.632 -2.557 -5.796 1.00 94.00 107 ILE A N 1
ATOM 871 C CA . ILE A 1 107 ? -1.955 -2.745 -5.201 1.00 94.00 107 ILE A CA 1
ATOM 872 C C . ILE A 1 107 ? -2.920 -1.747 -5.836 1.00 94.00 107 ILE A C 1
ATOM 874 O O . ILE A 1 107 ? -2.607 -0.564 -5.973 1.00 94.00 107 ILE A O 1
ATOM 878 N N . GLU A 1 108 ? -4.106 -2.228 -6.181 1.00 93.44 108 GLU A N 1
ATOM 879 C CA . GLU A 1 108 ? -5.225 -1.433 -6.669 1.00 93.44 108 GLU A CA 1
ATOM 880 C C . GLU A 1 108 ? -6.393 -1.541 -5.684 1.00 93.44 108 GLU A C 1
ATOM 882 O O . GLU A 1 108 ? -6.806 -2.641 -5.316 1.00 93.44 108 GLU A O 1
ATOM 887 N N . VAL A 1 109 ? -6.935 -0.404 -5.242 1.00 94.94 109 VAL A N 1
ATOM 888 C CA . VAL A 1 109 ? -8.157 -0.382 -4.428 1.00 94.94 109 VAL A CA 1
ATOM 889 C C . VAL A 1 109 ? -9.353 -0.531 -5.362 1.00 94.94 109 VAL A C 1
ATOM 891 O O . VAL A 1 109 ? -9.606 0.346 -6.183 1.00 94.94 109 VAL A O 1
ATOM 894 N N . ILE A 1 110 ? -10.083 -1.636 -5.220 1.00 95.88 110 ILE A N 1
ATOM 895 C CA . ILE A 1 110 ? -11.297 -1.917 -5.992 1.00 95.88 110 ILE A CA 1
ATOM 896 C C . ILE A 1 110 ? -12.453 -1.087 -5.436 1.00 95.88 110 ILE A C 1
ATOM 898 O O . ILE A 1 110 ? -13.175 -0.426 -6.178 1.00 95.88 110 ILE A O 1
ATOM 902 N N . GLU A 1 111 ? -12.632 -1.132 -4.117 1.00 96.31 111 GLU A N 1
ATOM 903 C CA . GLU A 1 111 ? -13.760 -0.500 -3.446 1.00 96.31 111 GLU A CA 1
ATOM 904 C C . GLU A 1 111 ? -13.386 -0.090 -2.020 1.00 96.31 111 GLU A C 1
ATOM 906 O O . GLU A 1 111 ? -12.594 -0.741 -1.338 1.00 96.31 111 GLU A O 1
ATOM 911 N N . THR A 1 112 ? -13.975 1.011 -1.554 1.00 95.25 112 THR A N 1
ATOM 912 C CA . THR A 1 112 ? -13.933 1.422 -0.149 1.00 95.25 112 THR A CA 1
ATOM 913 C C . THR A 1 112 ? -15.350 1.672 0.343 1.00 95.25 112 THR A C 1
ATOM 915 O O . THR A 1 112 ? -16.025 2.582 -0.134 1.00 95.25 112 THR A O 1
ATOM 918 N N . ILE A 1 113 ? -15.780 0.891 1.330 1.00 95.00 113 ILE A N 1
ATOM 919 C CA . ILE A 1 113 ? -17.091 1.006 1.968 1.00 95.00 113 ILE A CA 1
ATOM 920 C C . ILE A 1 113 ? -16.918 1.693 3.325 1.00 95.00 113 ILE A C 1
ATOM 922 O O . ILE A 1 113 ? -16.056 1.307 4.115 1.00 95.00 113 ILE A O 1
ATOM 926 N N . LYS A 1 114 ? -17.740 2.712 3.604 1.00 92.69 114 LYS A N 1
ATOM 927 C CA . LYS A 1 114 ? -17.790 3.409 4.898 1.00 92.69 114 LYS A CA 1
ATOM 928 C C . LYS A 1 114 ? -19.183 3.261 5.514 1.00 92.69 114 LYS A C 1
ATOM 930 O O . LYS A 1 114 ? -20.149 3.803 4.985 1.00 92.69 114 LYS A O 1
ATOM 935 N N . GLU A 1 115 ? -19.272 2.569 6.646 1.00 91.81 115 GLU A N 1
ATOM 936 C CA . GLU A 1 115 ? -20.514 2.328 7.391 1.00 91.81 115 GLU A CA 1
ATOM 937 C C . GLU A 1 115 ? -20.360 2.828 8.830 1.00 91.81 115 GLU A C 1
ATOM 939 O O . GLU A 1 115 ? -19.774 2.171 9.694 1.00 91.81 115 GLU A O 1
ATOM 944 N N . GLY A 1 116 ? -20.860 4.036 9.098 1.00 90.19 116 GLY A N 1
ATOM 945 C CA . GLY A 1 116 ? -20.641 4.695 10.383 1.00 90.19 116 GLY A CA 1
ATOM 946 C C . GLY A 1 116 ? -19.151 4.938 10.627 1.00 90.19 116 GLY A C 1
ATOM 947 O O . GLY A 1 116 ? -18.520 5.695 9.894 1.00 90.19 116 GLY A O 1
ATOM 948 N N . ASN A 1 117 ? -18.594 4.303 11.659 1.00 93.06 117 ASN A N 1
ATOM 949 C CA . ASN A 1 117 ? -17.166 4.367 11.980 1.00 93.06 117 ASN A CA 1
ATOM 950 C C . ASN A 1 117 ? -16.350 3.212 11.376 1.00 93.06 117 ASN A C 1
ATOM 952 O O . ASN A 1 117 ? -15.132 3.198 11.544 1.00 93.06 117 ASN A O 1
ATOM 956 N N . LYS A 1 118 ? -16.986 2.238 10.712 1.00 95.38 118 LYS A N 1
ATOM 957 C CA . LYS A 1 118 ? -16.301 1.114 10.070 1.00 95.38 118 LYS A CA 1
ATOM 958 C C . LYS A 1 118 ? -15.912 1.482 8.641 1.00 95.38 118 LYS A C 1
ATOM 960 O O . LYS A 1 118 ? -16.698 2.083 7.909 1.00 95.38 118 LYS A O 1
ATOM 965 N N . ILE A 1 119 ? -14.701 1.101 8.249 1.00 95.56 119 ILE A N 1
ATOM 966 C CA . ILE A 1 119 ? -14.171 1.275 6.898 1.00 95.56 119 ILE A CA 1
ATOM 967 C C . ILE A 1 119 ? -13.674 -0.082 6.414 1.00 95.56 119 ILE A C 1
ATOM 969 O O . ILE A 1 119 ? -12.836 -0.696 7.071 1.00 95.56 119 ILE A O 1
ATOM 973 N N . THR A 1 120 ? -14.167 -0.529 5.266 1.00 97.06 120 THR A N 1
ATOM 974 C CA . THR A 1 120 ? -13.721 -1.759 4.610 1.00 97.06 120 THR A CA 1
ATOM 975 C C . THR A 1 120 ? -13.115 -1.405 3.261 1.00 97.06 120 THR A C 1
ATOM 977 O O . THR A 1 120 ? -13.766 -0.763 2.440 1.00 97.06 120 THR A O 1
ATOM 980 N N . ILE A 1 121 ? -11.867 -1.808 3.036 1.00 97.12 121 ILE A N 1
ATOM 981 C CA . ILE A 1 121 ? -11.173 -1.668 1.756 1.00 97.12 121 ILE A CA 1
ATOM 982 C C . ILE A 1 121 ? -11.070 -3.042 1.111 1.00 97.12 121 ILE A C 1
ATOM 984 O O . ILE A 1 121 ? -10.483 -3.950 1.698 1.00 97.12 121 ILE A O 1
ATOM 988 N N . TYR A 1 122 ? -11.583 -3.153 -0.110 1.00 97.12 122 TYR A N 1
ATOM 989 C CA . TYR A 1 122 ? -11.341 -4.279 -1.000 1.00 97.12 122 TYR A CA 1
ATOM 990 C C . TYR A 1 122 ? -10.250 -3.883 -1.982 1.00 97.12 122 TYR A C 1
ATOM 992 O O . TYR A 1 122 ? -10.369 -2.879 -2.689 1.00 97.12 122 TYR A O 1
ATOM 1000 N N . ALA A 1 123 ? -9.177 -4.660 -2.018 1.00 96.94 123 ALA A N 1
ATOM 1001 C CA . ALA A 1 123 ? -8.021 -4.368 -2.843 1.00 96.94 123 ALA A CA 1
ATOM 1002 C C . ALA A 1 123 ? -7.554 -5.609 -3.597 1.00 96.94 123 ALA A C 1
ATOM 1004 O O . ALA A 1 123 ? -7.832 -6.747 -3.214 1.00 96.94 123 ALA A O 1
ATOM 1005 N N . LYS A 1 124 ? -6.840 -5.366 -4.691 1.00 95.88 124 LYS A N 1
ATOM 1006 C CA . LYS A 1 124 ? -6.244 -6.381 -5.542 1.00 95.88 124 LYS A CA 1
ATOM 1007 C C . LYS A 1 124 ? -4.748 -6.168 -5.629 1.00 95.88 124 LYS A C 1
ATOM 1009 O O . LYS A 1 124 ? -4.286 -5.061 -5.894 1.00 95.88 124 LYS A O 1
ATOM 1014 N N . VAL A 1 125 ? -3.997 -7.245 -5.473 1.00 95.19 125 VAL A N 1
ATOM 1015 C CA . VAL A 1 125 ? -2.582 -7.270 -5.811 1.00 95.19 125 VAL A CA 1
ATOM 1016 C C . VAL A 1 125 ? -2.429 -7.398 -7.326 1.00 95.19 125 VAL A C 1
ATOM 1018 O O . VAL A 1 125 ? -2.938 -8.330 -7.949 1.00 95.19 125 VAL A O 1
ATOM 1021 N N . THR A 1 126 ? -1.698 -6.465 -7.924 1.00 92.00 126 THR A N 1
ATOM 1022 C CA . THR A 1 126 ? -1.454 -6.387 -9.375 1.00 92.00 126 THR A CA 1
ATOM 1023 C C . THR A 1 126 ? -0.027 -6.794 -9.756 1.00 92.00 126 THR A C 1
ATOM 1025 O O . THR A 1 126 ? 0.214 -7.195 -10.897 1.00 92.00 126 THR A O 1
ATOM 1028 N N . SER A 1 127 ? 0.919 -6.701 -8.817 1.00 90.44 127 SER A N 1
ATOM 1029 C CA . SER A 1 127 ? 2.334 -7.043 -9.004 1.00 90.44 127 SER A CA 1
ATOM 1030 C C . SER A 1 127 ? 2.621 -8.470 -8.556 1.00 90.44 127 SER A C 1
ATOM 1032 O O . SER A 1 127 ? 2.365 -8.814 -7.409 1.00 90.44 127 SER A O 1
ATOM 1034 N N . GLU A 1 128 ? 3.154 -9.319 -9.435 1.00 88.19 128 GLU A N 1
ATOM 1035 C CA . GLU A 1 128 ? 3.581 -10.698 -9.110 1.00 88.19 128 GLU A CA 1
ATOM 1036 C C . GLU A 1 128 ? 4.770 -10.758 -8.147 1.00 88.19 128 GLU A C 1
ATOM 1038 O O . GLU A 1 128 ? 4.946 -11.764 -7.473 1.00 88.19 128 GLU A O 1
ATOM 1043 N N . ASN A 1 129 ? 5.537 -9.674 -8.046 1.00 89.19 129 ASN A N 1
ATOM 1044 C CA . ASN A 1 129 ? 6.747 -9.612 -7.235 1.00 89.19 129 ASN A CA 1
ATOM 1045 C C . ASN A 1 129 ? 6.542 -8.850 -5.922 1.00 89.19 129 ASN A C 1
ATOM 1047 O O . ASN A 1 129 ? 7.525 -8.554 -5.252 1.00 89.19 129 ASN A O 1
ATOM 1051 N N . ILE A 1 130 ? 5.304 -8.474 -5.573 1.00 92.88 130 ILE A N 1
ATOM 1052 C CA . ILE A 1 130 ? 5.050 -7.768 -4.316 1.00 92.88 130 ILE A CA 1
ATOM 1053 C C . ILE A 1 130 ? 5.465 -8.645 -3.127 1.00 92.88 130 ILE A C 1
ATOM 1055 O O . ILE A 1 130 ? 5.149 -9.831 -3.067 1.00 92.88 130 ILE A O 1
ATOM 1059 N N . GLU A 1 131 ? 6.135 -8.036 -2.159 1.00 94.75 131 GLU A N 1
ATOM 1060 C CA . GLU A 1 131 ? 6.577 -8.687 -0.925 1.00 94.75 131 GLU A CA 1
ATOM 1061 C C . GLU A 1 131 ? 5.853 -8.110 0.291 1.00 94.75 131 GLU A C 1
ATOM 1063 O O . GLU A 1 131 ? 5.522 -8.827 1.236 1.00 94.75 131 GLU A O 1
ATOM 1068 N N . GLU A 1 132 ? 5.577 -6.806 0.276 1.00 96.69 132 GLU A N 1
ATOM 1069 C CA . GLU A 1 132 ? 4.905 -6.112 1.367 1.00 96.69 132 GLU A CA 1
ATOM 1070 C C . GLU A 1 132 ? 4.172 -4.860 0.886 1.00 96.69 132 GLU A C 1
ATOM 1072 O O . GLU A 1 132 ? 4.347 -4.400 -0.242 1.00 96.69 132 GLU A O 1
ATOM 1077 N N . PHE A 1 133 ? 3.335 -4.287 1.744 1.00 95.94 133 PHE A N 1
ATOM 1078 C CA . PHE A 1 133 ? 2.769 -2.966 1.519 1.00 95.94 133 PHE A CA 1
ATOM 1079 C C . PHE A 1 133 ? 2.568 -2.180 2.804 1.00 95.94 133 PHE A C 1
ATOM 1081 O O . PHE A 1 133 ? 2.285 -2.736 3.865 1.00 95.94 133 PHE A O 1
ATOM 1088 N N . ASN A 1 134 ? 2.648 -0.862 2.681 1.00 96.00 134 ASN A N 1
ATOM 1089 C CA . ASN A 1 134 ? 2.305 0.069 3.739 1.00 96.00 134 ASN A CA 1
ATOM 1090 C C . ASN A 1 134 ? 0.827 0.443 3.659 1.00 96.00 134 ASN A C 1
ATOM 1092 O O . ASN A 1 134 ? 0.315 0.794 2.595 1.00 96.00 134 ASN A O 1
ATOM 1096 N N . LEU A 1 135 ? 0.164 0.396 4.809 1.00 96.25 135 LEU A N 1
ATOM 1097 C CA . LEU A 1 135 ? -1.076 1.102 5.075 1.00 96.25 135 LEU A CA 1
ATOM 1098 C C . LEU A 1 135 ? -0.722 2.479 5.634 1.00 96.25 135 LEU A C 1
ATOM 1100 O O . LEU A 1 135 ? -0.325 2.612 6.799 1.00 96.25 135 LEU A O 1
ATOM 1104 N N . ASP A 1 136 ? -0.898 3.493 4.802 1.00 95.69 136 ASP A N 1
ATOM 1105 C CA . ASP A 1 136 ? -0.645 4.879 5.154 1.00 95.69 136 ASP A CA 1
ATOM 1106 C C . ASP A 1 136 ? -1.952 5.576 5.525 1.00 95.69 136 ASP A C 1
ATOM 1108 O O . ASP A 1 136 ? -2.943 5.514 4.794 1.00 95.69 136 ASP A O 1
ATOM 1112 N N . ILE A 1 137 ? -1.932 6.274 6.659 1.00 95.25 137 ILE A N 1
ATOM 1113 C CA . ILE A 1 137 ? -3.037 7.086 7.161 1.00 95.25 137 ILE A CA 1
ATOM 1114 C C . ILE A 1 137 ? -2.572 8.534 7.185 1.00 95.25 137 ILE A C 1
ATOM 1116 O O . ILE A 1 137 ? -1.583 8.862 7.840 1.00 95.25 137 ILE A O 1
ATOM 1120 N N . ASN A 1 138 ? -3.265 9.400 6.443 1.00 94.50 138 ASN A N 1
ATOM 1121 C CA . ASN A 1 138 ? -2.910 10.816 6.309 1.00 94.50 138 ASN A CA 1
ATOM 1122 C C . ASN A 1 138 ? -1.425 11.035 5.937 1.00 94.50 138 ASN A C 1
ATOM 1124 O O . ASN A 1 138 ? -0.770 11.931 6.465 1.00 94.50 138 ASN A O 1
ATOM 1128 N N . ASN A 1 139 ? -0.913 10.219 5.005 1.00 93.12 139 ASN A N 1
ATOM 1129 C CA . ASN A 1 139 ? 0.475 10.206 4.506 1.00 93.12 139 ASN A CA 1
ATOM 1130 C C . ASN A 1 139 ? 1.543 9.723 5.505 1.00 93.12 139 ASN A C 1
ATOM 1132 O O . ASN A 1 139 ? 2.733 9.928 5.268 1.00 93.12 139 ASN A O 1
ATOM 1136 N N . TYR A 1 140 ? 1.145 9.076 6.601 1.00 95.12 140 TYR A N 1
ATOM 1137 C CA . TYR A 1 140 ? 2.075 8.419 7.516 1.00 95.12 140 TYR A CA 1
ATOM 1138 C C . TYR A 1 140 ? 1.816 6.921 7.565 1.00 95.12 140 TYR A C 1
ATOM 1140 O O . TYR A 1 140 ? 0.682 6.486 7.769 1.00 95.12 140 TYR A O 1
ATOM 1148 N N . THR A 1 141 ? 2.882 6.131 7.458 1.00 94.50 141 THR A N 1
ATOM 1149 C CA . THR A 1 141 ? 2.796 4.677 7.582 1.00 94.50 141 THR A CA 1
ATOM 1150 C C . THR A 1 141 ? 2.330 4.288 8.973 1.00 94.50 141 THR A C 1
ATOM 1152 O O . THR A 1 141 ? 3.023 4.506 9.975 1.00 94.50 141 THR A O 1
ATOM 1155 N N . TYR A 1 142 ? 1.133 3.709 9.026 1.00 94.75 142 TYR A N 1
ATOM 1156 C CA . TYR A 1 142 ? 0.550 3.159 10.240 1.00 94.75 142 TYR A CA 1
ATOM 1157 C C . TYR A 1 142 ? 1.050 1.739 10.482 1.00 94.75 142 TYR A C 1
ATOM 1159 O O . TYR A 1 142 ? 1.492 1.420 11.586 1.00 94.75 142 TYR A O 1
ATOM 1167 N N . LYS A 1 143 ? 0.989 0.896 9.445 1.00 95.00 143 LYS A N 1
ATOM 1168 C CA . LYS A 1 143 ? 1.383 -0.512 9.511 1.00 95.00 143 LYS A CA 1
ATOM 1169 C C . LYS A 1 143 ? 1.890 -0.994 8.158 1.00 95.00 143 LYS A C 1
ATOM 1171 O O . LYS A 1 143 ? 1.358 -0.594 7.130 1.00 95.00 143 LYS A O 1
ATOM 1176 N N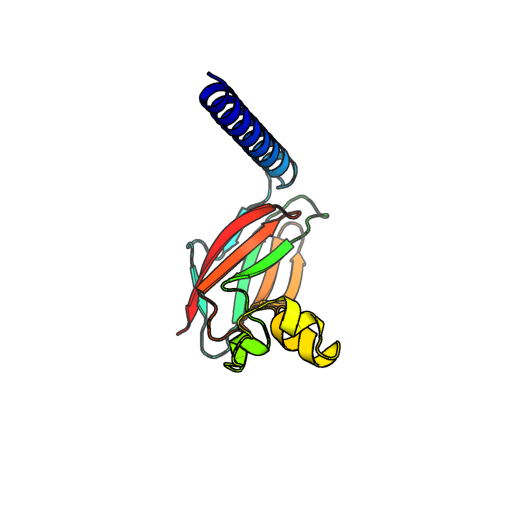 . THR A 1 144 ? 2.870 -1.887 8.186 1.00 96.38 144 THR A N 1
ATOM 1177 C CA . THR A 1 144 ? 3.349 -2.624 7.014 1.00 96.38 144 THR A CA 1
ATOM 1178 C C . THR A 1 144 ? 2.852 -4.062 7.104 1.00 96.38 144 THR A C 1
ATOM 1180 O O . THR A 1 144 ? 2.899 -4.668 8.177 1.00 96.38 144 THR A O 1
ATOM 1183 N N . PHE A 1 145 ? 2.356 -4.595 5.994 1.00 97.00 145 PHE A N 1
ATOM 1184 C CA . PHE A 1 145 ? 1.880 -5.967 5.871 1.00 97.00 145 PHE A CA 1
ATOM 1185 C C . PHE A 1 145 ? 2.732 -6.724 4.870 1.00 97.00 145 PHE A C 1
ATOM 1187 O O . PHE A 1 145 ? 2.916 -6.256 3.751 1.00 97.00 145 PHE A O 1
ATOM 1194 N N . ARG A 1 146 ? 3.183 -7.923 5.237 1.00 97.25 146 ARG A N 1
ATOM 1195 C CA . ARG A 1 146 ? 3.777 -8.853 4.270 1.00 97.25 146 ARG A CA 1
ATOM 1196 C C . ARG A 1 146 ? 2.694 -9.449 3.380 1.00 97.25 146 ARG A C 1
ATOM 1198 O O . ARG A 1 146 ? 1.598 -9.741 3.854 1.00 97.25 146 ARG A O 1
ATOM 1205 N N . VAL A 1 147 ? 3.006 -9.661 2.114 1.00 96.00 147 VAL A N 1
ATOM 1206 C CA . VAL A 1 147 ? 2.122 -10.324 1.158 1.0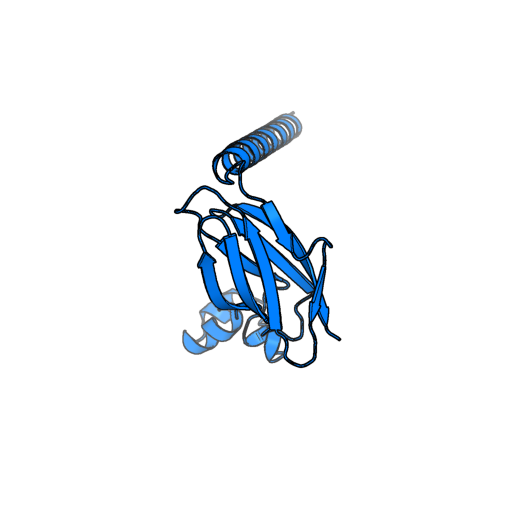0 96.00 147 VAL A CA 1
ATOM 1207 C C . VAL A 1 147 ? 2.631 -11.735 0.935 1.00 96.00 147 VAL A C 1
ATOM 1209 O O . VAL A 1 147 ? 3.781 -11.942 0.564 1.00 96.00 147 VAL A O 1
ATOM 1212 N N . LEU A 1 148 ? 1.767 -12.709 1.191 1.00 94.00 148 LEU A N 1
ATOM 1213 C CA . LEU A 1 148 ? 2.025 -14.113 0.916 1.00 94.00 148 LEU A CA 1
ATOM 1214 C C . LEU A 1 148 ? 1.092 -14.526 -0.220 1.00 94.00 148 LEU A C 1
ATOM 1216 O O . LEU A 1 148 ? -0.123 -14.589 -0.034 1.00 94.00 148 LEU A O 1
ATOM 1220 N N . LEU A 1 149 ? 1.675 -14.728 -1.399 1.00 88.12 149 LEU A N 1
ATOM 1221 C CA . LEU A 1 149 ? 0.975 -15.240 -2.572 1.00 88.12 149 LEU A CA 1
ATOM 1222 C C . LEU A 1 149 ? 0.900 -16.769 -2.447 1.00 88.12 149 LEU A C 1
ATOM 1224 O O . LEU A 1 149 ? 1.944 -17.402 -2.264 1.00 88.12 149 LEU A O 1
ATOM 1228 N N . GLU A 1 150 ? -0.310 -17.329 -2.491 1.00 80.06 150 GLU A N 1
ATOM 1229 C CA . GLU A 1 150 ? -0.544 -18.784 -2.546 1.00 80.06 150 GLU A CA 1
ATOM 1230 C C . GLU A 1 150 ? -0.551 -19.323 -3.983 1.00 80.06 150 GLU A C 1
ATOM 1232 O O . GLU A 1 150 ? -0.991 -18.591 -4.902 1.00 80.06 150 GLU A O 1
#

Organism: NCBI:txid1850246

pLDDT: mean 89.24, std 9.25, range [52.41, 97.25]

Secondary structure (DSSP, 8-state):
-HHHHHHHHHHHHHHHHHHHHHHHHHHHS-TT-EEEE--SSEEEE-TT-EEEEEEE-S-TT--EEEEEES-EEHHHHTTPPPPSSHHHHHTS-HHHHHHHH-EEPSEEEEEEEEETTEEEEEEEE--TT--EEEEEETTEEEEEEEEEE-

Foldseek 3Di:
DPPVVVVVVVVVVVVVVVVVLVVVVVVQDDPQKDWPPDPDQADEAEPQQKDKTKIFDQDPPKDKDKAWPDWDALCRQVVNDDPPDPVVLVVDPPVSVRRVPPTDGQKDFPDWDDDNRMIMTMMGGPDPPTQKIFTDISNHGPGIHGYDYD

Radius of gyration: 19.88 Å; chains: 1; bounding box: 60×39×44 Å

Sequence (150 aa):
MLLISSINSFSQDFKAMQKEYEERKAEAIPKSFKIISPIQDFILVDETRTFTIEMVCLDPNISILLLGFPYETYATKHNLERPADVEEIYKLPAEEQNKFFKLIPSIEVIETIKEGNKITIYAKVTSENIEEFNLDINNYTYKTFRVLLE